Protein AF-A0A3B8VB77-F1 (afdb_monomer_lite)

Radius of gyration: 18.44 Å; chains: 1; bounding box: 59×19×47 Å

Foldseek 3Di:
DDPPPPPPDDDVLVVLVVLLVVLVVQLVVLVVVLVVDPDPVSNVVSVVSNVVSVVSNVVSVVVSVVVVVVVVVVD

Sequence (75 aa):
MKNAKRDITLNEQDSIADMAQTERLLFYAFARALFRAERKETREVLWQGMERAVRNVFFLEDTGKKRSFAAGSEK

pLDDT: mean 85.5, std 17.55, range [40.75, 98.5]

Secondary structure (DSSP, 8-state):
-----------HHHHHHHHHHHHHHHHHHHHHHHTT--SHHHHHHHHHHHHHHHHHHHHHHHHHHHHHHHHHTT-

Structure (mmCIF, N/CA/C/O backbone):
data_AF-A0A3B8VB77-F1
#
_entry.id   AF-A0A3B8VB77-F1
#
loop_
_atom_site.group_PDB
_atom_site.id
_atom_site.type_symbol
_atom_site.label_atom_id
_atom_site.label_alt_id
_atom_site.label_comp_id
_atom_site.label_asym_id
_atom_site.label_entity_id
_atom_site.label_seq_id
_atom_site.pdbx_PDB_ins_code
_atom_site.Cartn_x
_atom_site.Cartn_y
_atom_site.Cartn_z
_atom_site.occupancy
_atom_site.B_iso_or_equiv
_atom_site.auth_seq_id
_atom_site.auth_comp_id
_atom_site.auth_asym_id
_atom_site.auth_atom_id
_atom_site.pdbx_PDB_model_num
ATOM 1 N N . MET A 1 1 ? 45.091 -11.142 -3.181 1.00 40.75 1 MET A N 1
ATOM 2 C CA . MET A 1 1 ? 43.685 -11.287 -3.620 1.00 40.75 1 MET A CA 1
ATOM 3 C C . MET A 1 1 ? 43.128 -9.903 -3.908 1.00 40.75 1 MET A C 1
ATOM 5 O O . MET A 1 1 ? 43.064 -9.093 -2.994 1.00 40.75 1 MET A O 1
ATOM 9 N N . LYS A 1 2 ? 42.833 -9.578 -5.173 1.00 43.19 2 LYS A N 1
ATOM 10 C CA . LYS A 1 2 ? 42.229 -8.285 -5.527 1.00 43.19 2 LYS A CA 1
ATOM 11 C C . LYS A 1 2 ? 40.766 -8.316 -5.078 1.00 43.19 2 LYS A C 1
ATOM 13 O O . LYS A 1 2 ? 39.994 -9.102 -5.618 1.00 43.19 2 LYS A O 1
ATOM 18 N N . ASN A 1 3 ? 40.405 -7.498 -4.088 1.00 51.00 3 ASN A N 1
ATOM 19 C CA . ASN A 1 3 ? 39.008 -7.242 -3.737 1.00 51.00 3 ASN A CA 1
ATOM 20 C C . ASN A 1 3 ? 38.356 -6.519 -4.917 1.00 51.00 3 ASN A C 1
ATOM 22 O O . ASN A 1 3 ? 38.413 -5.294 -5.013 1.00 51.00 3 ASN A O 1
ATOM 26 N N . ALA A 1 4 ? 37.766 -7.283 -5.832 1.00 54.00 4 ALA A N 1
ATOM 27 C CA . ALA A 1 4 ? 36.782 -6.751 -6.752 1.00 54.00 4 ALA A CA 1
ATOM 28 C C . ALA A 1 4 ? 35.591 -6.303 -5.898 1.00 54.00 4 ALA A C 1
ATOM 30 O O . ALA A 1 4 ? 34.792 -7.128 -5.451 1.00 54.00 4 ALA A O 1
ATOM 31 N N . LYS A 1 5 ? 35.521 -5.002 -5.598 1.00 52.94 5 LYS A N 1
ATOM 32 C CA . LYS A 1 5 ? 34.282 -4.376 -5.144 1.00 52.94 5 LYS A CA 1
ATOM 33 C C . LYS A 1 5 ? 33.254 -4.716 -6.221 1.00 52.94 5 LYS A C 1
ATOM 35 O O . LYS A 1 5 ? 33.384 -4.262 -7.351 1.00 52.94 5 LYS A O 1
ATOM 40 N N . ARG A 1 6 ? 32.330 -5.627 -5.915 1.00 57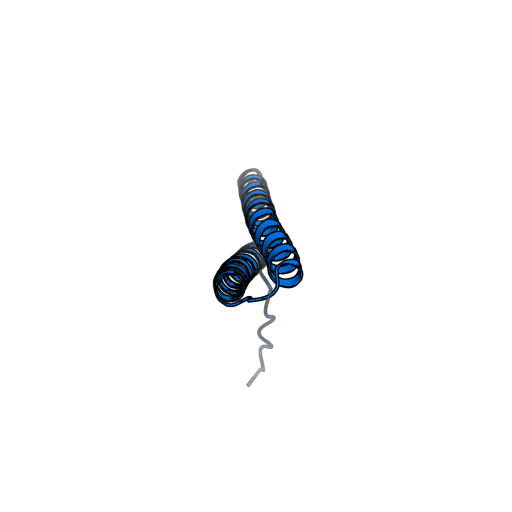.78 6 ARG A N 1
ATOM 41 C CA . ARG A 1 6 ? 31.168 -5.865 -6.768 1.00 57.78 6 ARG A CA 1
ATOM 42 C C . ARG A 1 6 ? 30.377 -4.569 -6.712 1.00 57.78 6 ARG A C 1
ATOM 44 O O . ARG A 1 6 ? 29.724 -4.316 -5.704 1.00 57.78 6 ARG A O 1
ATOM 51 N N . ASP A 1 7 ? 30.517 -3.732 -7.730 1.00 55.66 7 ASP A N 1
ATOM 52 C CA . ASP A 1 7 ? 29.629 -2.593 -7.908 1.00 55.66 7 ASP A CA 1
ATOM 53 C C . ASP A 1 7 ? 28.225 -3.167 -8.087 1.00 55.66 7 ASP A C 1
ATOM 55 O O . ASP A 1 7 ? 27.916 -3.816 -9.085 1.00 55.66 7 ASP A O 1
ATOM 59 N N . ILE A 1 8 ? 27.403 -3.027 -7.049 1.00 60.47 8 ILE A N 1
ATOM 60 C CA . ILE A 1 8 ? 25.999 -3.419 -7.089 1.00 60.47 8 ILE A CA 1
ATOM 61 C C . ILE A 1 8 ? 25.315 -2.378 -7.968 1.00 60.47 8 ILE A C 1
ATOM 63 O O . ILE A 1 8 ? 24.995 -1.281 -7.516 1.00 60.47 8 ILE A O 1
ATOM 67 N N . THR A 1 9 ? 25.150 -2.686 -9.249 1.00 58.75 9 THR A N 1
ATOM 68 C CA . THR A 1 9 ? 24.364 -1.849 -10.152 1.00 58.75 9 THR A CA 1
ATOM 69 C C . THR A 1 9 ? 22.890 -2.158 -9.905 1.00 58.75 9 THR A C 1
ATOM 71 O O . THR A 1 9 ? 22.428 -3.259 -10.196 1.00 58.75 9 THR A O 1
ATOM 74 N N . LEU A 1 10 ? 22.158 -1.211 -9.315 1.00 65.44 10 LEU A N 1
ATOM 75 C CA . LEU A 1 10 ? 20.703 -1.291 -9.186 1.00 65.44 10 LEU A CA 1
ATOM 76 C C . LEU A 1 10 ? 20.088 -1.161 -10.581 1.00 65.44 10 LEU A C 1
ATOM 78 O O . LEU A 1 10 ? 20.178 -0.106 -11.207 1.00 65.44 10 LEU A O 1
ATOM 82 N N . ASN A 1 11 ? 19.483 -2.240 -11.071 1.00 84.62 11 ASN A N 1
ATOM 83 C CA . ASN A 1 11 ? 18.671 -2.198 -12.277 1.00 84.62 11 ASN A CA 1
ATOM 84 C C . ASN A 1 11 ? 17.384 -1.420 -11.967 1.00 84.62 11 ASN A C 1
ATOM 86 O O . ASN A 1 11 ? 16.655 -1.742 -11.024 1.00 84.62 11 ASN A O 1
ATOM 90 N N . GLU A 1 12 ? 17.102 -0.386 -12.756 1.00 83.62 12 GLU A N 1
ATOM 91 C CA . GLU A 1 12 ? 15.902 0.434 -12.586 1.00 83.62 12 GLU A CA 1
ATOM 92 C C . GLU A 1 12 ? 14.621 -0.397 -12.718 1.00 83.62 12 GLU A C 1
ATOM 94 O O . GLU A 1 12 ? 13.656 -0.150 -11.997 1.00 83.62 12 GLU A O 1
ATOM 99 N N . GLN A 1 13 ? 14.611 -1.404 -13.598 1.00 86.25 13 GLN A N 1
ATOM 100 C CA . GLN A 1 13 ? 13.434 -2.249 -13.799 1.00 86.25 13 GLN A CA 1
ATOM 101 C C . GLN A 1 13 ? 13.146 -3.120 -12.572 1.00 86.25 13 GLN A C 1
ATOM 103 O O . GLN A 1 13 ? 11.993 -3.220 -12.149 1.00 86.25 13 GLN A O 1
ATOM 108 N N . ASP A 1 14 ? 14.192 -3.698 -11.980 1.00 87.88 14 ASP A N 1
ATOM 109 C CA . ASP A 1 14 ? 14.072 -4.482 -10.747 1.00 87.88 14 ASP A CA 1
ATOM 110 C C . ASP A 1 14 ? 13.644 -3.577 -9.586 1.00 87.88 14 ASP A C 1
ATOM 112 O O . ASP A 1 14 ? 12.753 -3.929 -8.820 1.00 87.88 14 ASP A O 1
ATOM 116 N N . SER A 1 15 ? 14.167 -2.347 -9.535 1.00 90.19 15 SER A N 1
ATOM 117 C CA . SER A 1 15 ? 13.762 -1.351 -8.535 1.00 90.19 15 SER A CA 1
ATOM 118 C C . SER A 1 15 ? 12.272 -0.996 -8.647 1.00 90.19 15 SER A C 1
ATOM 120 O O . SER A 1 15 ? 11.570 -0.938 -7.639 1.00 90.19 15 SER A O 1
ATOM 122 N N . ILE A 1 16 ? 11.752 -0.797 -9.865 1.00 92.00 16 ILE A N 1
ATOM 123 C CA . ILE A 1 16 ? 10.320 -0.539 -10.097 1.00 92.00 16 ILE A CA 1
ATOM 124 C C . ILE A 1 16 ? 9.473 -1.745 -9.668 1.00 92.00 16 ILE A C 1
ATOM 126 O O . ILE A 1 16 ? 8.420 -1.568 -9.048 1.00 92.00 16 ILE A O 1
ATOM 130 N N . ALA A 1 17 ? 9.925 -2.965 -9.971 1.00 91.62 17 ALA A N 1
ATOM 131 C CA . ALA A 1 17 ? 9.234 -4.188 -9.573 1.00 91.62 17 ALA A CA 1
ATOM 132 C C . ALA A 1 17 ? 9.178 -4.342 -8.042 1.00 91.62 17 ALA A C 1
ATOM 134 O O . ALA A 1 17 ? 8.110 -4.637 -7.495 1.00 91.62 17 ALA A O 1
ATOM 135 N N . ASP A 1 18 ? 10.282 -4.065 -7.349 1.00 94.69 18 ASP A N 1
ATOM 136 C CA . ASP A 1 18 ? 10.374 -4.104 -5.887 1.00 94.69 18 ASP A CA 1
ATOM 137 C C . ASP A 1 18 ? 9.487 -3.040 -5.225 1.00 94.69 18 ASP A C 1
ATOM 139 O O . ASP A 1 18 ? 8.790 -3.312 -4.239 1.00 94.69 18 ASP A O 1
ATOM 143 N N . MET A 1 19 ? 9.437 -1.832 -5.795 1.00 96.12 19 MET A N 1
ATOM 144 C CA . MET A 1 19 ? 8.521 -0.782 -5.343 1.00 96.12 19 MET A CA 1
ATOM 145 C C . MET A 1 19 ? 7.060 -1.215 -5.510 1.00 96.12 19 MET A C 1
ATOM 147 O O . MET A 1 19 ? 6.272 -1.091 -4.571 1.00 96.12 19 MET A O 1
ATOM 151 N N . ALA A 1 20 ? 6.692 -1.787 -6.663 1.00 97.00 20 ALA A N 1
ATOM 152 C CA . ALA A 1 20 ? 5.329 -2.265 -6.903 1.00 97.00 20 ALA A CA 1
ATOM 153 C C . ALA A 1 20 ? 4.956 -3.399 -5.937 1.00 97.00 20 ALA A C 1
ATOM 155 O O . ALA A 1 20 ? 3.828 -3.469 -5.443 1.00 97.00 20 ALA A O 1
ATOM 156 N N . GLN A 1 21 ? 5.913 -4.272 -5.618 1.00 97.56 21 GLN A N 1
ATOM 157 C CA . GLN A 1 21 ? 5.718 -5.322 -4.628 1.00 97.56 21 GLN A CA 1
ATOM 158 C C . GLN A 1 21 ? 5.513 -4.761 -3.218 1.00 97.56 21 GLN A C 1
ATOM 160 O O . GLN A 1 21 ? 4.644 -5.239 -2.487 1.00 97.56 21 GLN A O 1
ATOM 165 N N . THR A 1 22 ? 6.263 -3.727 -2.847 1.00 98.19 22 THR A N 1
ATOM 166 C CA . THR A 1 22 ? 6.106 -3.044 -1.557 1.00 98.19 22 THR A CA 1
ATOM 167 C C . THR A 1 22 ? 4.713 -2.425 -1.424 1.00 98.19 22 THR A C 1
ATOM 169 O O . THR A 1 22 ? 4.047 -2.610 -0.405 1.00 98.19 22 THR A O 1
ATOM 172 N N . GLU A 1 23 ? 4.217 -1.771 -2.473 1.00 98.38 23 GLU A N 1
ATOM 173 C CA . GLU A 1 23 ? 2.871 -1.184 -2.491 1.00 98.38 23 GLU A CA 1
ATOM 174 C C . GLU A 1 23 ? 1.765 -2.250 -2.398 1.00 98.38 23 GLU A C 1
ATOM 176 O O . GLU A 1 23 ? 0.789 -2.075 -1.665 1.00 98.38 23 GLU A O 1
ATOM 181 N N . ARG A 1 24 ? 1.939 -3.420 -3.033 1.00 98.50 24 ARG A N 1
ATOM 182 C CA . ARG A 1 24 ? 1.029 -4.568 -2.840 1.00 98.50 24 ARG A CA 1
ATOM 183 C C . ARG A 1 24 ? 0.985 -5.036 -1.385 1.00 98.50 24 ARG A C 1
ATOM 185 O O . ARG A 1 24 ? -0.089 -5.338 -0.865 1.00 98.50 24 ARG A O 1
ATOM 192 N N . LEU A 1 25 ? 2.132 -5.092 -0.710 1.00 98.50 25 LEU A N 1
ATOM 193 C CA . LEU A 1 25 ? 2.189 -5.468 0.705 1.00 98.50 25 LEU A CA 1
ATOM 194 C C . LEU A 1 25 ? 1.483 -4.436 1.592 1.00 98.50 25 LEU A C 1
ATOM 196 O O . LEU A 1 25 ? 0.737 -4.822 2.496 1.00 98.50 25 LEU A O 1
ATOM 200 N N . LEU A 1 26 ? 1.656 -3.142 1.305 1.00 98.31 26 LEU A N 1
ATOM 201 C CA . L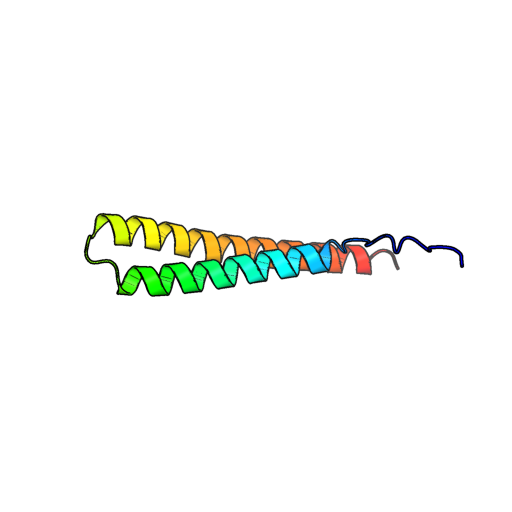EU A 1 26 ? 0.938 -2.070 1.996 1.00 98.31 26 LEU A CA 1
ATOM 202 C C . LEU A 1 26 ? -0.574 -2.184 1.797 1.00 98.31 26 LEU A C 1
ATOM 204 O O . LEU A 1 26 ? -1.316 -2.093 2.774 1.00 98.31 26 LEU A O 1
ATOM 208 N N . PHE A 1 27 ? -1.036 -2.465 0.577 1.00 98.31 27 PHE A N 1
ATOM 209 C CA . PHE A 1 27 ? -2.452 -2.718 0.305 1.00 98.31 27 PHE A CA 1
ATOM 210 C C . PHE A 1 27 ? -3.019 -3.826 1.206 1.00 98.31 27 PHE A C 1
ATOM 212 O O . PHE A 1 27 ? -4.026 -3.614 1.886 1.00 98.31 27 PHE A O 1
ATOM 219 N N . TYR A 1 28 ? -2.350 -4.982 1.283 1.00 97.81 28 TYR A N 1
ATOM 220 C CA . TYR A 1 28 ? -2.798 -6.080 2.146 1.00 97.81 28 TYR A CA 1
ATOM 221 C C . TYR A 1 28 ? -2.767 -5.713 3.634 1.00 97.81 28 TYR A C 1
ATOM 223 O O . TYR A 1 28 ? -3.666 -6.101 4.386 1.00 97.81 28 TYR A O 1
ATOM 231 N N . ALA A 1 29 ? -1.762 -4.951 4.071 1.00 98.19 29 ALA A N 1
ATOM 232 C CA . ALA A 1 29 ? -1.672 -4.475 5.446 1.00 98.19 29 ALA A CA 1
ATOM 233 C C . ALA A 1 29 ? -2.836 -3.532 5.797 1.00 98.19 29 ALA A C 1
ATOM 235 O O . ALA A 1 29 ? -3.474 -3.720 6.837 1.00 98.19 29 ALA A O 1
ATOM 236 N N . PHE A 1 30 ? -3.165 -2.579 4.918 1.00 98.31 30 PHE A N 1
ATOM 237 C CA . PHE A 1 30 ? -4.310 -1.686 5.097 1.00 98.31 30 PHE A CA 1
ATOM 238 C C . PHE A 1 30 ? -5.631 -2.449 5.105 1.00 98.31 30 PHE A C 1
ATOM 240 O O . PHE A 1 30 ? -6.426 -2.252 6.022 1.00 98.31 30 PHE A O 1
ATOM 247 N N . ALA A 1 31 ? -5.845 -3.367 4.158 1.00 97.00 31 ALA A N 1
ATOM 248 C CA . ALA A 1 31 ? -7.051 -4.192 4.113 1.00 97.00 31 ALA A CA 1
ATOM 249 C C . ALA A 1 31 ? -7.229 -4.987 5.416 1.00 97.00 31 ALA A C 1
ATOM 251 O O . ALA A 1 31 ? -8.297 -4.970 6.027 1.00 97.00 31 ALA A O 1
ATOM 252 N N . ARG A 1 32 ? -6.157 -5.618 5.913 1.00 97.81 32 ARG A N 1
ATOM 253 C CA . ARG A 1 32 ? -6.181 -6.342 7.192 1.00 97.81 32 ARG A CA 1
ATOM 254 C C . ARG A 1 32 ? -6.493 -5.425 8.375 1.00 97.81 32 ARG A C 1
ATOM 256 O O . ARG A 1 32 ? -7.237 -5.826 9.269 1.00 97.81 32 ARG A O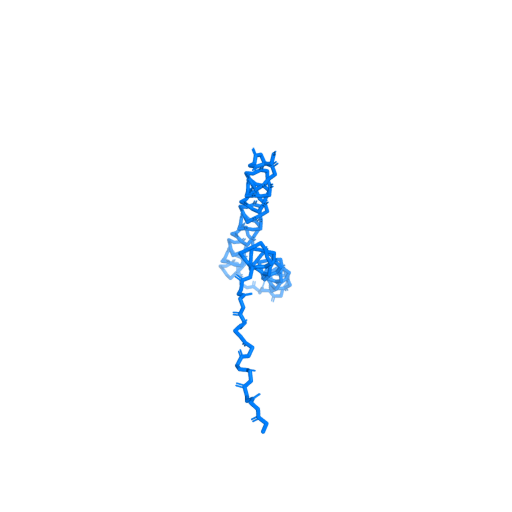 1
ATOM 263 N N . ALA A 1 33 ? -5.909 -4.230 8.412 1.00 97.75 33 ALA A N 1
ATOM 264 C CA . ALA A 1 33 ? -6.157 -3.257 9.470 1.00 97.75 33 ALA A CA 1
ATOM 265 C C . ALA A 1 33 ? -7.597 -2.722 9.426 1.00 97.75 33 ALA A C 1
ATOM 267 O O . ALA A 1 33 ? -8.208 -2.544 10.477 1.00 97.75 33 ALA A O 1
ATOM 268 N N . LEU A 1 34 ? -8.164 -2.534 8.230 1.00 97.25 34 LEU A N 1
ATOM 269 C CA . LEU A 1 34 ? -9.517 -2.017 8.026 1.00 97.25 34 LEU A CA 1
ATOM 270 C C . LEU A 1 34 ? -10.570 -2.905 8.700 1.00 97.25 34 LEU A C 1
ATOM 272 O O . LEU A 1 34 ? -11.433 -2.398 9.412 1.00 97.25 34 LEU A O 1
ATOM 276 N N . PHE A 1 35 ? -10.453 -4.228 8.547 1.00 93.94 35 PHE A N 1
ATOM 277 C CA . PHE A 1 35 ? -11.352 -5.196 9.190 1.00 93.94 35 PHE A CA 1
ATOM 278 C C . PHE A 1 35 ? -11.164 -5.313 10.710 1.00 93.94 35 PHE A C 1
ATOM 280 O O . PHE A 1 35 ? -12.003 -5.905 11.382 1.00 93.94 35 PHE A O 1
ATOM 287 N N . ARG A 1 36 ? -10.074 -4.769 11.261 1.00 96.56 36 ARG A N 1
ATOM 288 C CA . ARG A 1 36 ? -9.795 -4.745 12.707 1.00 96.56 36 ARG A CA 1
ATOM 289 C C . ARG A 1 36 ? -10.119 -3.400 13.357 1.00 96.56 36 ARG A C 1
ATOM 291 O O . ARG A 1 36 ? -10.115 -3.305 14.578 1.00 96.56 36 ARG A O 1
ATOM 298 N N . ALA A 1 37 ? -10.346 -2.357 12.565 1.00 96.69 37 ALA A N 1
ATOM 299 C CA . ALA A 1 37 ? -10.542 -1.010 13.071 1.00 96.69 37 ALA A CA 1
ATOM 300 C C . ALA A 1 37 ? -11.974 -0.811 13.589 1.00 96.69 37 ALA A C 1
ATOM 302 O O . ALA A 1 37 ? -12.947 -0.878 12.840 1.00 96.69 37 ALA A O 1
ATOM 303 N N . GLU A 1 38 ? -12.096 -0.496 14.876 1.00 96.19 38 GLU A N 1
ATOM 304 C CA . GLU A 1 38 ? -13.393 -0.279 15.528 1.00 96.19 38 GLU A CA 1
ATOM 305 C C . GLU A 1 38 ? -13.969 1.108 15.193 1.00 96.19 38 GLU A C 1
ATOM 307 O O . GLU A 1 38 ? -15.154 1.267 14.878 1.00 96.19 38 GLU A O 1
ATOM 312 N N . ARG A 1 39 ? -13.108 2.133 15.176 1.00 98.00 39 ARG A N 1
ATOM 313 C CA . ARG A 1 39 ? -13.505 3.526 14.932 1.00 98.00 39 ARG A CA 1
ATOM 314 C C . ARG A 1 39 ? -13.731 3.801 13.448 1.00 98.00 39 ARG A C 1
ATOM 316 O O . ARG A 1 39 ? -12.967 3.352 12.594 1.00 98.00 39 ARG A O 1
ATOM 323 N N .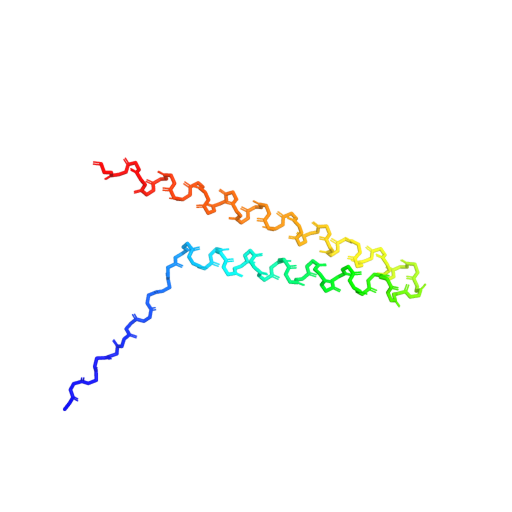 LYS A 1 40 ? -14.776 4.575 13.141 1.00 96.25 40 LYS A N 1
ATOM 324 C CA . LYS A 1 40 ? -15.124 4.970 11.767 1.00 96.25 40 LYS A CA 1
ATOM 325 C C . LYS A 1 40 ? -14.011 5.797 11.111 1.00 96.25 40 LYS A C 1
ATOM 327 O O . LYS A 1 40 ? -13.585 5.466 10.015 1.00 96.25 40 LYS A O 1
ATOM 332 N N . GLU A 1 41 ? -13.499 6.803 11.812 1.00 96.75 41 GLU A N 1
ATOM 333 C CA . GLU A 1 41 ? -12.429 7.688 11.320 1.00 96.75 41 GLU A CA 1
ATOM 334 C C . GLU A 1 41 ? -11.167 6.899 10.944 1.00 96.75 41 GLU A C 1
ATOM 336 O O . GLU A 1 41 ? -10.576 7.102 9.887 1.00 96.75 41 GLU A O 1
ATOM 341 N N . THR A 1 42 ? -10.785 5.920 11.771 1.00 97.69 42 THR A N 1
ATOM 342 C CA . THR A 1 42 ? -9.656 5.030 11.473 1.00 97.69 42 THR A CA 1
ATOM 343 C C . THR A 1 42 ? -9.908 4.215 10.209 1.00 97.69 42 THR A C 1
ATOM 345 O O . THR A 1 42 ? -9.000 4.059 9.397 1.00 97.69 42 THR A O 1
ATOM 348 N N . ARG A 1 43 ? -11.137 3.725 10.001 1.00 98.12 43 ARG A N 1
ATOM 349 C CA . ARG A 1 43 ? -11.494 3.008 8.772 1.00 98.12 43 ARG A CA 1
ATOM 350 C C . ARG A 1 43 ? -11.377 3.896 7.534 1.00 98.12 43 ARG A C 1
ATOM 352 O O . ARG A 1 43 ? -10.867 3.428 6.524 1.00 98.12 43 ARG A O 1
ATOM 359 N N . GLU A 1 44 ? -11.777 5.161 7.612 1.00 98.00 44 GLU A N 1
ATOM 360 C CA . GLU A 1 44 ? -11.653 6.106 6.493 1.00 98.00 44 GLU A CA 1
ATOM 361 C C . GLU A 1 44 ? -10.186 6.367 6.122 1.00 98.00 44 GLU A C 1
ATOM 363 O O . GLU A 1 44 ? -9.827 6.290 4.947 1.00 98.00 44 GLU A O 1
ATOM 368 N N . VAL A 1 45 ? -9.313 6.578 7.111 1.00 97.94 45 VAL A N 1
ATOM 369 C CA . VAL A 1 45 ? -7.869 6.758 6.869 1.00 97.94 45 VAL A CA 1
ATOM 370 C C . VAL A 1 45 ? -7.244 5.501 6.257 1.00 97.94 45 VAL A C 1
ATOM 372 O O . VAL A 1 45 ? -6.482 5.587 5.293 1.00 97.94 45 VAL A O 1
ATOM 375 N N . LEU A 1 46 ? -7.581 4.319 6.782 1.00 98.31 46 LEU A N 1
ATOM 376 C CA . LEU A 1 46 ? -7.087 3.045 6.252 1.00 98.31 46 LEU A CA 1
ATOM 377 C C . LEU A 1 46 ? -7.587 2.788 4.826 1.00 98.31 46 LEU A C 1
ATOM 379 O O . LEU A 1 46 ? -6.825 2.299 3.995 1.00 98.31 46 LEU A O 1
ATOM 383 N N . TRP A 1 47 ? -8.834 3.156 4.528 1.00 98.12 47 TRP A N 1
ATOM 384 C CA . TRP A 1 47 ? -9.401 3.068 3.186 1.00 98.12 47 TRP A CA 1
ATOM 385 C C . TRP A 1 47 ? -8.637 3.945 2.191 1.00 98.12 47 TRP A C 1
ATOM 387 O O . TRP A 1 47 ? -8.230 3.467 1.134 1.00 98.12 47 TRP A O 1
ATOM 397 N N . GLN A 1 48 ? -8.368 5.203 2.548 1.00 98.19 48 GLN A N 1
ATOM 398 C CA . GLN A 1 48 ? -7.583 6.118 1.711 1.00 98.19 48 GLN A CA 1
ATOM 399 C C . GLN A 1 48 ? -6.151 5.610 1.489 1.00 98.19 48 GLN A C 1
ATOM 401 O O . GLN A 1 48 ? -5.631 5.683 0.374 1.00 98.19 48 GLN A O 1
ATOM 406 N N . GLY A 1 49 ? -5.515 5.058 2.529 1.00 97.81 49 GLY A N 1
ATOM 407 C CA . GLY A 1 49 ? -4.194 4.432 2.419 1.00 97.81 49 GLY A CA 1
ATOM 408 C C . GLY A 1 49 ? -4.193 3.242 1.456 1.00 97.81 49 GLY A C 1
ATOM 409 O O . GLY A 1 49 ? -3.320 3.138 0.594 1.00 97.81 49 GLY A O 1
ATOM 410 N N . MET A 1 50 ? -5.215 2.389 1.551 1.00 97.88 50 MET A N 1
ATOM 411 C CA . MET A 1 50 ? -5.415 1.249 0.659 1.00 97.88 50 MET A CA 1
ATOM 412 C C . MET A 1 50 ? -5.605 1.687 -0.800 1.00 97.88 50 MET A C 1
ATOM 414 O O . MET A 1 50 ? -4.958 1.143 -1.695 1.00 97.88 50 MET A O 1
ATOM 418 N N . GLU A 1 51 ? -6.455 2.688 -1.047 1.00 98.19 51 GLU A N 1
ATOM 419 C CA . GLU A 1 51 ? -6.690 3.234 -2.388 1.00 98.19 51 GLU A CA 1
ATOM 420 C C . GLU A 1 51 ? -5.400 3.802 -2.996 1.00 98.19 51 GLU A C 1
ATOM 422 O O . GLU A 1 51 ? -5.080 3.540 -4.159 1.00 98.19 51 GLU A O 1
ATOM 427 N N . ARG A 1 52 ? -4.623 4.541 -2.197 1.00 98.31 52 ARG A N 1
ATOM 428 C CA . ARG A 1 52 ? -3.335 5.091 -2.624 1.00 98.31 52 ARG A CA 1
ATOM 429 C C . ARG A 1 52 ? -2.343 3.995 -3.010 1.00 98.31 52 ARG A C 1
ATOM 431 O O . ARG A 1 52 ? -1.720 4.114 -4.061 1.00 98.31 52 ARG A O 1
ATOM 438 N N . ALA A 1 53 ? -2.227 2.935 -2.211 1.00 98.31 53 ALA A N 1
ATOM 439 C CA . ALA A 1 53 ? -1.322 1.824 -2.502 1.00 98.31 53 ALA A CA 1
ATOM 440 C C . ALA A 1 53 ? -1.651 1.162 -3.853 1.00 98.31 53 ALA A C 1
ATOM 442 O O . ALA A 1 53 ? -0.768 0.955 -4.682 1.00 98.31 53 ALA A O 1
ATOM 443 N N . VAL A 1 54 ? -2.936 0.922 -4.140 1.00 98.12 54 VAL A N 1
ATOM 444 C CA . VAL A 1 54 ? -3.379 0.365 -5.436 1.00 98.12 54 VAL A CA 1
ATOM 445 C C . VAL A 1 54 ? -3.025 1.288 -6.598 1.00 98.12 54 VAL A C 1
ATOM 447 O O . VAL A 1 54 ? -2.484 0.834 -7.607 1.00 98.12 54 VAL A O 1
ATOM 450 N N . ARG A 1 55 ? -3.290 2.592 -6.459 1.00 98.38 55 ARG A N 1
ATOM 451 C CA . ARG A 1 55 ? -2.940 3.584 -7.488 1.00 98.38 55 ARG A CA 1
ATOM 452 C C . ARG A 1 55 ? -1.433 3.604 -7.759 1.00 98.38 55 ARG A C 1
ATOM 454 O O . ARG A 1 55 ? -1.032 3.686 -8.919 1.00 98.38 55 ARG A O 1
ATOM 461 N N . ASN A 1 56 ? -0.614 3.477 -6.716 1.00 98.06 56 ASN A N 1
ATOM 462 C CA . ASN A 1 56 ? 0.839 3.413 -6.846 1.00 98.06 56 ASN A CA 1
ATOM 463 C C . ASN A 1 56 ? 1.297 2.147 -7.584 1.00 98.06 56 ASN A C 1
ATOM 465 O O . ASN A 1 56 ? 2.152 2.252 -8.460 1.00 98.06 56 ASN A O 1
ATOM 469 N N . VAL A 1 57 ? 0.709 0.976 -7.301 1.00 97.81 57 VAL A N 1
ATOM 470 C CA . VAL A 1 57 ? 1.014 -0.265 -8.042 1.00 97.81 57 VAL A CA 1
ATOM 471 C C . VAL A 1 57 ? 0.773 -0.072 -9.537 1.00 97.81 57 VAL A C 1
ATOM 473 O O . VAL A 1 57 ? 1.674 -0.332 -10.331 1.00 97.81 57 VAL A O 1
ATOM 476 N N . PHE A 1 58 ? -0.402 0.430 -9.928 1.00 96.50 58 PHE A N 1
ATOM 477 C CA . PHE A 1 58 ? -0.718 0.643 -11.344 1.00 96.50 58 PHE A CA 1
ATOM 478 C C . PHE A 1 58 ? 0.238 1.636 -12.005 1.00 96.50 58 PHE A C 1
ATOM 480 O O . PHE A 1 58 ? 0.749 1.373 -13.091 1.00 96.50 58 PHE A O 1
ATOM 487 N N . PHE A 1 59 ? 0.547 2.739 -11.322 1.00 96.50 59 PHE A N 1
ATOM 488 C CA . PHE A 1 59 ? 1.516 3.713 -11.814 1.00 96.50 59 PHE A CA 1
ATOM 489 C C . PHE A 1 59 ? 2.907 3.096 -12.040 1.00 96.50 59 PHE A C 1
ATOM 491 O O . PHE A 1 59 ? 3.540 3.349 -13.070 1.00 96.50 59 PHE A O 1
ATOM 498 N N . LEU A 1 60 ? 3.387 2.283 -11.097 1.00 95.31 60 LEU A N 1
ATOM 499 C CA . LEU A 1 60 ? 4.693 1.631 -11.181 1.00 95.31 60 LEU A CA 1
ATOM 500 C C . LEU A 1 60 ? 4.728 0.585 -12.297 1.00 95.31 60 LEU A C 1
ATOM 502 O O . LEU A 1 60 ? 5.678 0.559 -13.076 1.00 95.31 60 LEU A O 1
ATOM 506 N N . GLU A 1 61 ? 3.680 -0.225 -12.441 1.00 92.81 61 GLU A N 1
ATOM 507 C CA . GLU A 1 61 ? 3.586 -1.218 -13.515 1.00 92.81 61 GLU A CA 1
ATOM 508 C C . GLU A 1 61 ? 3.530 -0.572 -14.901 1.00 92.81 61 GLU A C 1
ATOM 510 O O . GLU A 1 61 ? 4.206 -1.030 -15.824 1.00 92.81 61 GLU A O 1
ATOM 515 N N . ASP A 1 62 ? 2.784 0.520 -15.056 1.00 93.25 62 ASP A N 1
ATOM 516 C CA . ASP A 1 62 ? 2.737 1.263 -16.315 1.00 93.25 62 ASP A CA 1
ATOM 517 C C . ASP A 1 62 ? 4.079 1.932 -16.630 1.00 93.25 62 ASP A C 1
ATOM 519 O O . ASP A 1 62 ? 4.517 1.946 -17.784 1.00 93.25 62 ASP A O 1
ATOM 523 N N . THR A 1 63 ? 4.768 2.445 -15.609 1.00 88.94 63 THR A N 1
ATOM 524 C CA . THR A 1 63 ? 6.115 3.013 -15.751 1.00 88.94 63 THR A CA 1
ATOM 525 C C . THR A 1 63 ? 7.120 1.943 -16.178 1.00 88.94 63 THR A C 1
ATOM 527 O O . THR A 1 63 ? 7.872 2.153 -17.133 1.00 88.94 63 THR A O 1
ATOM 530 N N . GLY A 1 64 ? 7.090 0.773 -15.535 1.00 86.00 64 GLY A N 1
ATOM 531 C CA . GLY A 1 64 ? 7.943 -0.365 -15.877 1.00 86.00 64 GLY A CA 1
ATOM 532 C C . GLY A 1 64 ? 7.687 -0.897 -17.289 1.00 86.00 64 GLY A C 1
ATOM 533 O O . GLY A 1 64 ? 8.636 -1.239 -17.991 1.00 86.00 64 GLY A O 1
ATOM 534 N N . LYS A 1 65 ? 6.428 -0.917 -17.749 1.00 83.56 65 LYS A N 1
ATOM 535 C CA . LYS A 1 65 ? 6.082 -1.286 -19.134 1.00 83.56 65 LYS A CA 1
ATOM 536 C C . LYS A 1 65 ? 6.619 -0.268 -20.138 1.00 83.56 65 LYS A C 1
ATOM 538 O O . LYS A 1 65 ? 7.264 -0.647 -21.106 1.00 83.56 65 LYS A O 1
ATOM 543 N N . LYS A 1 66 ? 6.395 1.033 -19.923 1.00 78.44 66 LYS A N 1
ATOM 544 C CA . LYS A 1 66 ? 6.875 2.079 -20.849 1.00 78.44 66 LYS A CA 1
ATOM 545 C C . LYS A 1 66 ? 8.394 2.032 -21.038 1.00 78.44 66 LYS A C 1
ATOM 547 O O . LYS A 1 66 ? 8.870 2.210 -22.157 1.00 78.44 66 LYS A O 1
ATOM 552 N N . ARG A 1 67 ? 9.146 1.757 -19.967 1.00 70.44 67 ARG A N 1
ATOM 553 C CA . ARG A 1 67 ? 10.610 1.647 -20.026 1.00 70.44 67 ARG A CA 1
ATOM 554 C C . ARG A 1 67 ? 11.092 0.392 -20.752 1.00 70.44 67 ARG A C 1
ATOM 556 O O . ARG A 1 67 ? 12.042 0.488 -21.523 1.00 70.44 67 ARG A O 1
ATOM 563 N N . SER A 1 68 ? 10.426 -0.752 -20.582 1.00 64.50 68 SER A N 1
ATOM 564 C CA . SER A 1 68 ? 10.793 -1.966 -21.322 1.00 64.50 68 SER A CA 1
ATOM 565 C C . SER A 1 68 ? 10.553 -1.830 -22.831 1.00 64.50 68 SER A C 1
ATOM 567 O O . SER A 1 68 ? 11.366 -2.315 -23.616 1.00 64.50 68 SER A O 1
ATOM 569 N N . PHE A 1 69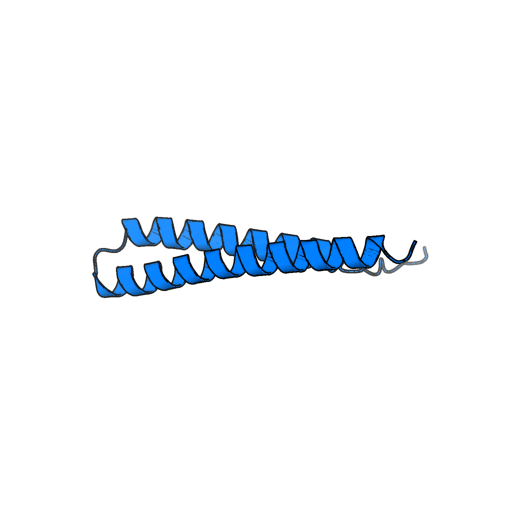 ? 9.500 -1.116 -23.248 1.00 60.94 69 PHE A N 1
ATOM 570 C CA . PHE A 1 69 ? 9.268 -0.794 -24.662 1.00 60.94 69 PHE A CA 1
ATOM 571 C C . PHE A 1 69 ? 10.346 0.135 -25.239 1.00 60.94 69 PHE A C 1
ATOM 573 O O . PHE A 1 69 ? 10.839 -0.134 -26.331 1.00 60.94 69 PHE A O 1
ATOM 580 N N . ALA A 1 70 ? 10.753 1.179 -24.508 1.00 63.12 70 ALA A N 1
ATOM 581 C CA . ALA A 1 70 ? 11.798 2.106 -24.956 1.00 63.12 70 ALA A CA 1
ATOM 582 C C . ALA A 1 70 ? 13.170 1.420 -25.121 1.00 63.12 70 ALA A C 1
ATOM 584 O O . ALA A 1 70 ? 13.847 1.626 -26.125 1.00 63.12 70 ALA A O 1
ATOM 585 N N . ALA A 1 71 ? 13.546 0.537 -24.188 1.00 61.00 71 ALA A N 1
ATOM 586 C CA . ALA A 1 71 ? 14.788 -0.238 -24.275 1.00 61.00 71 ALA A CA 1
ATOM 587 C C . ALA A 1 71 ? 14.785 -1.278 -25.418 1.00 61.00 71 ALA A C 1
ATOM 589 O O . ALA A 1 71 ? 15.842 -1.713 -25.871 1.00 61.00 71 ALA A O 1
ATOM 590 N N . GLY A 1 72 ? 13.603 -1.703 -25.881 1.00 60.06 72 GLY A N 1
ATOM 591 C CA . GLY A 1 72 ? 13.447 -2.629 -27.004 1.00 60.06 72 GLY A CA 1
ATOM 592 C C . GLY A 1 72 ? 13.500 -1.964 -28.383 1.00 60.06 72 GLY A C 1
ATOM 593 O O . GLY A 1 72 ? 13.806 -2.647 -29.355 1.00 60.06 72 GLY A O 1
ATOM 594 N N . SER A 1 73 ? 13.223 -0.658 -28.474 1.00 59.72 73 SER A N 1
ATOM 595 C CA . SER A 1 73 ? 13.205 0.104 -29.734 1.00 59.72 73 SER A CA 1
ATOM 596 C C . SER A 1 73 ? 14.562 0.673 -30.171 1.00 59.72 73 SER A C 1
ATOM 598 O O . SER A 1 73 ? 14.650 1.244 -31.252 1.00 59.72 73 SER A O 1
ATOM 600 N N . GLU A 1 74 ? 15.609 0.533 -29.353 1.00 56.34 74 GLU A N 1
ATOM 601 C CA . GLU A 1 74 ? 16.985 0.963 -29.673 1.00 56.34 74 GLU A CA 1
ATOM 602 C C . GLU A 1 74 ? 17.853 -0.157 -30.295 1.00 56.34 74 GLU A C 1
ATOM 604 O O . GLU A 1 74 ? 19.076 -0.027 -30.364 1.00 56.34 74 GLU A O 1
ATOM 609 N N . LYS A 1 75 ? 17.245 -1.262 -30.748 1.00 45.25 75 LYS A N 1
ATOM 610 C CA . LYS A 1 75 ? 17.918 -2.354 -31.475 1.00 45.25 75 LYS A CA 1
ATOM 611 C C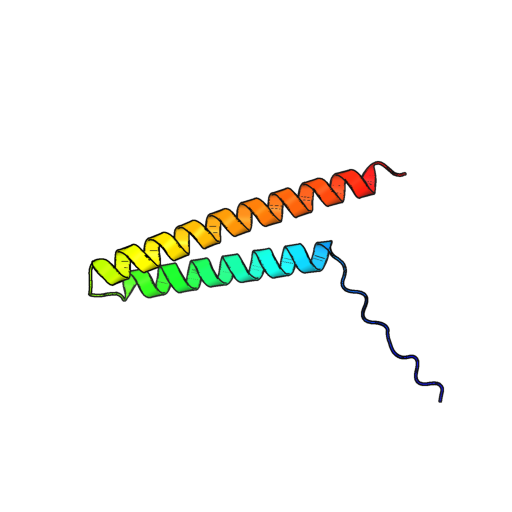 . LYS A 1 75 ? 17.480 -2.407 -32.929 1.00 45.25 75 LYS A C 1
ATOM 613 O O . LYS A 1 75 ? 18.354 -2.717 -33.766 1.00 45.25 75 LYS A O 1
#